Protein AF-A0A3D5GBL8-F1 (afdb_monomer_lite)

Radius of gyration: 11.65 Å; chains: 1; bounding box: 26×26×30 Å

Foldseek 3Di:
DAFDWDPPVQTETEADQEEEEEEDEPPRCVSRPVFYANAHYAYEYAAYQEEGEEHQAYDEYEAHQDHYAYEYHNHPDNYHYHNHHHVYD

Secondary structure (DSSP, 8-state):
---EE--SSS--EE--SS--EEEPPTTTTTT-TT-EEEEES--EEE--SS--EEEEEES--EEE--BS--EEEEEES--EEE--BS---

Structure (mmCIF, N/CA/C/O backbone):
data_AF-A0A3D5GBL8-F1
#
_entry.id   AF-A0A3D5GBL8-F1
#
loop_
_atom_site.group_PDB
_atom_site.id
_atom_site.type_symbol
_atom_site.label_atom_id
_atom_site.label_alt_id
_atom_site.label_comp_id
_atom_site.label_asym_id
_atom_site.label_entity_id
_atom_site.label_seq_id
_atom_site.pdbx_PDB_ins_code
_atom_site.Cartn_x
_atom_site.Cartn_y
_atom_site.Cartn_z
_atom_site.occupancy
_atom_site.B_iso_or_equiv
_atom_site.auth_seq_id
_atom_site.auth_comp_id
_atom_site.auth_asym_id
_atom_site.auth_atom_id
_atom_site.pdbx_PDB_model_num
ATOM 1 N N . MET A 1 1 ? -7.358 13.118 -0.171 1.00 46.47 1 MET A N 1
ATOM 2 C CA . MET A 1 1 ? -6.855 13.834 1.034 1.00 46.47 1 MET A CA 1
ATOM 3 C C . MET A 1 1 ? -5.383 13.455 1.270 1.00 46.47 1 MET A C 1
ATOM 5 O O . MET A 1 1 ? -4.749 13.048 0.311 1.00 46.47 1 MET A O 1
ATOM 9 N N . ALA A 1 2 ? -4.773 13.677 2.449 1.00 52.72 2 ALA A N 1
ATOM 10 C CA . ALA A 1 2 ? -3.374 13.305 2.731 1.00 52.72 2 ALA A CA 1
ATOM 11 C C . ALA A 1 2 ? -3.314 12.114 3.693 1.00 52.72 2 ALA A C 1
ATOM 13 O O . ALA A 1 2 ? -3.975 12.163 4.731 1.00 52.72 2 ALA A O 1
ATOM 14 N N . LEU A 1 3 ? -2.487 11.117 3.365 1.00 64.94 3 LEU A N 1
ATOM 15 C CA . LEU A 1 3 ? -2.171 9.970 4.216 1.00 64.94 3 LEU A CA 1
ATOM 16 C C . LEU A 1 3 ? -1.737 10.424 5.614 1.00 64.94 3 LEU A C 1
ATOM 18 O O . LEU A 1 3 ? -0.828 11.250 5.749 1.00 64.94 3 LEU A O 1
ATOM 22 N N . LYS A 1 4 ? -2.368 9.882 6.658 1.00 74.94 4 LYS A N 1
ATOM 23 C CA . LYS A 1 4 ? -2.047 10.221 8.054 1.00 74.94 4 LYS A CA 1
ATOM 24 C C . LYS A 1 4 ? -1.620 8.985 8.820 1.00 74.94 4 LYS A C 1
ATOM 26 O O . LYS A 1 4 ? -2.190 7.915 8.644 1.00 74.94 4 LYS A O 1
ATOM 31 N N . ALA A 1 5 ? -0.639 9.165 9.698 1.00 75.06 5 ALA A N 1
ATOM 32 C CA . ALA A 1 5 ? -0.307 8.181 10.712 1.00 75.06 5 ALA A CA 1
ATOM 33 C C . ALA A 1 5 ? -1.523 7.931 11.617 1.00 75.06 5 ALA A C 1
ATOM 35 O O . ALA A 1 5 ? -2.139 8.898 12.079 1.00 75.06 5 ALA A O 1
ATOM 36 N N . ASP A 1 6 ? -1.841 6.676 11.920 1.00 74.19 6 ASP A N 1
ATOM 37 C CA . ASP A 1 6 ? -2.751 6.359 13.020 1.00 74.19 6 ASP A CA 1
ATOM 38 C C . ASP A 1 6 ? -1.998 6.189 14.359 1.00 74.19 6 ASP A C 1
ATOM 40 O O . ASP A 1 6 ? -0.812 5.866 14.407 1.00 74.19 6 ASP A O 1
ATOM 44 N N . ASN A 1 7 ? -2.690 6.429 15.480 1.00 66.31 7 ASN A N 1
ATOM 45 C CA . ASN A 1 7 ? -2.131 6.324 16.841 1.00 66.31 7 ASN A CA 1
ATOM 46 C C . ASN A 1 7 ? -2.599 5.049 17.571 1.00 66.31 7 ASN A C 1
ATOM 48 O O . ASN A 1 7 ? -2.682 5.015 18.798 1.00 66.31 7 ASN A O 1
ATOM 52 N N . SER A 1 8 ? -2.927 3.988 16.833 1.00 72.38 8 SER A N 1
ATOM 53 C CA . SER A 1 8 ? -3.549 2.767 17.373 1.00 72.38 8 SER A CA 1
ATOM 54 C C . SER A 1 8 ? -2.564 1.797 18.057 1.00 72.38 8 SER A C 1
ATOM 56 O O . SER A 1 8 ? -2.911 0.656 18.351 1.00 72.38 8 SER A O 1
ATOM 58 N N . GLY A 1 9 ? -1.333 2.242 18.337 1.00 78.25 9 GLY A N 1
ATOM 59 C CA . GLY A 1 9 ? -0.267 1.447 18.961 1.00 78.25 9 GLY A CA 1
ATOM 60 C C . GLY A 1 9 ? 0.665 0.746 17.966 1.00 78.25 9 GLY A C 1
ATOM 61 O O . GLY A 1 9 ? 1.788 0.411 18.330 1.00 78.25 9 GLY A O 1
ATOM 62 N N . ILE A 1 10 ? 0.249 0.602 16.704 1.00 84.38 10 ILE A N 1
ATOM 63 C CA . ILE A 1 10 ? 1.110 0.234 15.572 1.00 84.38 10 ILE A CA 1
ATOM 64 C C . ILE A 1 10 ? 0.923 1.316 14.509 1.00 84.38 10 ILE A C 1
ATOM 66 O O . ILE A 1 10 ? -0.153 1.345 13.910 1.00 84.38 10 ILE A O 1
ATOM 70 N N . PRO A 1 11 ? 1.922 2.185 14.271 1.00 86.56 11 PRO A N 1
ATOM 71 C CA . PRO A 1 11 ? 1.785 3.248 13.289 1.00 86.56 11 PRO A CA 1
ATOM 72 C C . PRO A 1 11 ? 1.561 2.673 11.890 1.00 86.56 11 PRO A C 1
ATOM 74 O O . PRO A 1 11 ? 2.299 1.785 11.447 1.00 86.56 11 PRO A O 1
ATOM 77 N N . ARG A 1 12 ? 0.568 3.204 11.183 1.00 90.12 12 ARG A N 1
ATOM 78 C CA . ARG A 1 12 ? 0.330 2.942 9.758 1.00 90.12 12 ARG A CA 1
ATOM 79 C C . ARG A 1 12 ? -0.065 4.226 9.036 1.00 90.12 12 ARG A C 1
ATOM 81 O O . ARG A 1 12 ? -0.584 5.141 9.670 1.00 90.12 12 ARG A O 1
ATOM 88 N N . LEU A 1 13 ? 0.158 4.287 7.729 1.00 90.44 13 LEU A N 1
ATOM 89 C CA . LEU A 1 13 ? -0.390 5.344 6.881 1.00 90.44 13 LEU A CA 1
ATOM 90 C C . LEU A 1 13 ? -1.825 4.973 6.502 1.00 90.44 13 LEU A C 1
ATOM 92 O O . LEU A 1 13 ? -2.056 3.870 6.018 1.00 90.44 13 LEU A O 1
ATOM 96 N N . VAL A 1 14 ? -2.775 5.876 6.728 1.00 91.38 14 VAL A N 1
ATOM 97 C CA . VAL A 1 14 ? -4.197 5.669 6.426 1.00 91.38 14 VAL A CA 1
ATOM 98 C C . VAL A 1 14 ? -4.689 6.766 5.477 1.00 91.38 14 VAL A C 1
ATOM 100 O O . VAL A 1 14 ? -4.460 7.950 5.752 1.00 91.38 14 VAL A O 1
ATOM 103 N N . GLY A 1 15 ? -5.310 6.360 4.369 1.00 90.69 15 GLY A N 1
ATOM 104 C CA . GLY A 1 15 ? -6.042 7.191 3.410 1.00 90.69 15 GLY A CA 1
ATOM 105 C C . GLY A 1 15 ? -7.439 7.543 3.910 1.00 90.69 15 GLY A C 1
ATOM 106 O O . GLY A 1 15 ? -7.699 7.512 5.120 1.00 90.69 15 GLY A O 1
ATOM 107 N N . ASP A 1 16 ? -8.334 7.920 3.005 1.00 89.75 16 ASP A N 1
ATOM 108 C CA . ASP A 1 16 ? -9.749 8.072 3.340 1.00 89.75 16 ASP A CA 1
ATOM 109 C C . ASP A 1 16 ? -10.685 7.471 2.294 1.00 89.75 16 ASP A C 1
ATOM 111 O O . ASP A 1 16 ? -10.346 6.466 1.706 1.00 89.75 16 ASP A O 1
ATOM 115 N N . ASN A 1 17 ? -11.923 7.958 2.174 1.00 91.94 17 ASN A N 1
ATOM 116 C CA . ASN A 1 17 ? -12.905 7.400 1.238 1.00 91.94 17 ASN A CA 1
ATOM 117 C C . ASN A 1 17 ? -12.918 8.177 -0.096 1.00 91.94 17 ASN A C 1
ATOM 119 O O . ASN A 1 17 ? -13.976 8.312 -0.725 1.00 91.94 17 ASN A O 1
ATOM 123 N N . SER A 1 18 ? -11.795 8.795 -0.468 1.00 93.44 18 SER A N 1
ATOM 124 C CA . SER A 1 18 ? -11.635 9.575 -1.692 1.00 93.44 18 SER A CA 1
ATOM 125 C C . SER A 1 18 ? -10.437 9.083 -2.504 1.00 93.44 18 SER A C 1
ATOM 127 O O . SER A 1 18 ? -9.509 8.551 -1.925 1.00 93.44 18 SER A O 1
ATOM 129 N N . PRO A 1 19 ? -10.420 9.281 -3.836 1.00 94.44 19 PRO A N 1
ATOM 130 C CA . PRO A 1 19 ? -9.274 8.886 -4.647 1.00 94.44 19 PRO A CA 1
ATOM 131 C C . PRO A 1 19 ? -7.967 9.575 -4.224 1.00 94.44 19 PRO A C 1
ATOM 133 O O . PRO A 1 19 ? -7.846 10.809 -4.265 1.00 94.44 19 PRO A O 1
ATOM 136 N N . GLU A 1 20 ? -6.961 8.768 -3.919 1.00 92.25 20 GLU A N 1
ATOM 137 C CA . GLU A 1 20 ? -5.609 9.168 -3.563 1.00 92.25 20 GLU A CA 1
ATOM 138 C C . GLU A 1 20 ? -4.580 8.834 -4.656 1.00 92.25 20 GLU A C 1
ATOM 140 O O . GLU A 1 20 ? -4.672 7.836 -5.360 1.00 92.25 20 GLU A O 1
ATOM 145 N N . ASN A 1 21 ? -3.544 9.673 -4.781 1.00 93.62 21 ASN A N 1
ATOM 146 C CA . ASN A 1 21 ? -2.369 9.396 -5.615 1.00 93.62 21 ASN A CA 1
ATOM 147 C C . ASN A 1 21 ? -1.119 9.463 -4.740 1.00 93.62 21 ASN A C 1
ATOM 149 O O . ASN A 1 21 ? -0.767 10.533 -4.234 1.00 93.62 21 ASN A O 1
ATOM 153 N N . ILE A 1 22 ? -0.469 8.323 -4.541 1.00 91.00 22 ILE A N 1
ATOM 154 C CA . ILE A 1 22 ? 0.598 8.136 -3.562 1.00 91.00 22 ILE A CA 1
ATOM 155 C C . ILE A 1 22 ? 1.836 7.592 -4.267 1.00 91.00 22 ILE A C 1
ATOM 157 O O . ILE A 1 22 ? 1.783 6.668 -5.074 1.00 91.00 22 ILE A O 1
ATOM 161 N N . THR A 1 23 ? 2.988 8.157 -3.931 1.00 92.88 23 THR A N 1
ATOM 162 C CA . THR A 1 23 ? 4.290 7.606 -4.306 1.00 92.88 23 THR A CA 1
ATOM 163 C C . THR A 1 23 ? 5.129 7.527 -3.046 1.00 92.88 23 THR A C 1
ATOM 165 O O . THR A 1 23 ? 5.318 8.539 -2.366 1.00 92.88 23 THR A O 1
ATOM 168 N N . LEU A 1 24 ? 5.579 6.323 -2.712 1.00 91.00 24 LEU A N 1
ATOM 169 C CA . LEU A 1 24 ? 6.454 6.078 -1.581 1.00 91.00 24 LEU A CA 1
ATOM 170 C C . LEU A 1 24 ? 7.903 6.302 -2.006 1.00 91.00 24 LEU A C 1
ATOM 172 O O . LEU A 1 24 ? 8.323 5.930 -3.099 1.00 91.00 24 LEU A O 1
ATOM 176 N N . THR A 1 25 ? 8.679 6.930 -1.131 1.00 91.94 25 THR A N 1
ATOM 177 C CA . THR A 1 25 ? 10.137 6.977 -1.265 1.00 91.94 25 THR A CA 1
ATOM 178 C C . THR A 1 25 ? 10.789 5.993 -0.298 1.00 91.94 25 THR A C 1
ATOM 180 O O . THR A 1 25 ? 10.237 5.788 0.788 1.00 91.94 25 THR A O 1
ATOM 183 N N . PRO A 1 26 ? 11.987 5.469 -0.604 1.00 92.38 26 PRO A N 1
ATOM 184 C CA . PRO A 1 26 ? 12.705 4.596 0.318 1.00 92.38 26 PRO A CA 1
ATOM 185 C C . PRO A 1 26 ? 12.847 5.221 1.714 1.00 92.38 26 PRO A C 1
ATOM 187 O O . PRO A 1 26 ? 13.136 6.411 1.868 1.00 92.38 26 PRO A O 1
ATOM 190 N N . GLY A 1 27 ? 12.604 4.419 2.742 1.00 89.06 27 GLY A N 1
ATOM 191 C CA . GLY A 1 27 ? 12.580 4.769 4.157 1.00 89.06 27 GLY A CA 1
ATOM 192 C C . GLY A 1 27 ? 11.253 5.354 4.646 1.00 89.06 27 GLY A C 1
ATOM 193 O O . GLY A 1 27 ? 11.069 5.494 5.858 1.00 89.06 27 GLY A O 1
ATOM 194 N N . GLN A 1 28 ? 10.309 5.681 3.755 1.00 87.94 28 GLN A N 1
ATOM 195 C CA . GLN A 1 28 ? 9.062 6.354 4.134 1.00 87.94 28 GLN A CA 1
ATOM 196 C C . GLN A 1 28 ? 8.174 5.478 5.017 1.00 87.94 28 GLN A C 1
ATOM 198 O O . GLN A 1 28 ? 7.573 5.990 5.960 1.00 87.94 28 GLN A O 1
ATOM 203 N N . VAL A 1 29 ? 8.122 4.168 4.760 1.00 87.62 29 VAL A N 1
ATOM 204 C CA . VAL A 1 29 ? 7.314 3.218 5.543 1.00 87.62 29 VAL A CA 1
ATOM 205 C C . VAL A 1 29 ? 8.068 2.569 6.705 1.00 87.62 29 VAL A C 1
ATOM 207 O O . VAL A 1 29 ? 7.467 1.839 7.489 1.00 87.62 29 VAL A O 1
ATOM 210 N N . ALA A 1 30 ? 9.356 2.879 6.899 1.00 86.94 30 ALA A N 1
ATOM 211 C CA . ALA A 1 30 ? 10.172 2.273 7.957 1.00 86.94 30 ALA A CA 1
ATOM 212 C C . ALA A 1 30 ? 9.622 2.536 9.373 1.00 86.94 30 ALA A C 1
ATOM 214 O O . ALA A 1 30 ? 9.771 1.710 10.271 1.00 86.94 30 ALA A O 1
ATOM 215 N N . ASN A 1 31 ? 8.946 3.674 9.566 1.00 84.06 31 ASN A N 1
ATOM 216 C CA . ASN A 1 31 ? 8.289 4.035 10.826 1.00 84.06 31 ASN A CA 1
ATOM 217 C C . ASN A 1 31 ? 6.806 3.633 10.883 1.00 84.06 31 ASN A C 1
ATOM 219 O O . ASN A 1 31 ? 6.148 3.900 11.887 1.00 84.06 31 ASN A O 1
ATOM 223 N N . PHE A 1 32 ? 6.284 2.997 9.832 1.00 88.56 32 PHE A N 1
ATOM 224 C CA . PHE A 1 32 ? 4.886 2.591 9.696 1.00 88.56 32 PHE A CA 1
ATOM 225 C C . PHE A 1 32 ? 4.780 1.069 9.546 1.00 88.56 32 PHE A C 1
ATOM 227 O O . PHE A 1 32 ? 4.400 0.571 8.486 1.00 88.56 32 PHE A O 1
ATOM 234 N N . PRO A 1 33 ? 5.094 0.294 10.603 1.00 87.12 33 PRO A N 1
ATOM 235 C CA . PRO A 1 33 ? 5.068 -1.167 10.542 1.00 87.12 33 PRO A CA 1
ATOM 236 C C . PRO A 1 33 ? 3.680 -1.740 10.217 1.00 87.12 33 PRO A C 1
ATOM 238 O O . PRO A 1 33 ? 3.583 -2.885 9.775 1.00 87.1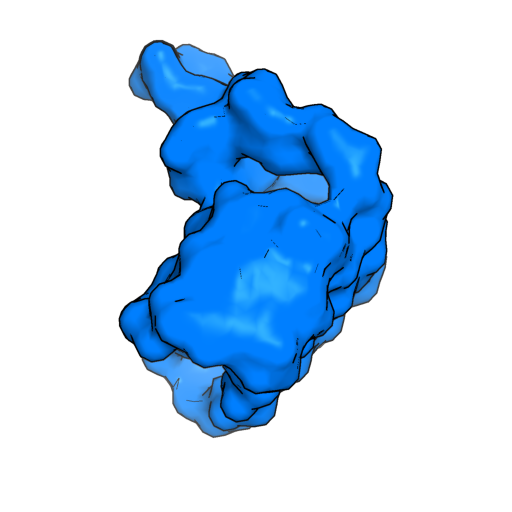2 33 PRO A O 1
ATOM 241 N N . GLY A 1 34 ? 2.607 -0.967 10.419 1.00 88.44 34 GLY A N 1
ATOM 242 C CA . GLY A 1 34 ? 1.252 -1.344 10.022 1.00 88.44 34 GLY A CA 1
ATOM 243 C C . GLY A 1 34 ? 0.965 -1.199 8.523 1.00 88.44 34 GLY A C 1
ATOM 244 O O . GLY A 1 34 ? -0.090 -1.649 8.080 1.00 88.44 34 GLY A O 1
ATOM 245 N N . GLY A 1 35 ? 1.888 -0.624 7.747 1.00 9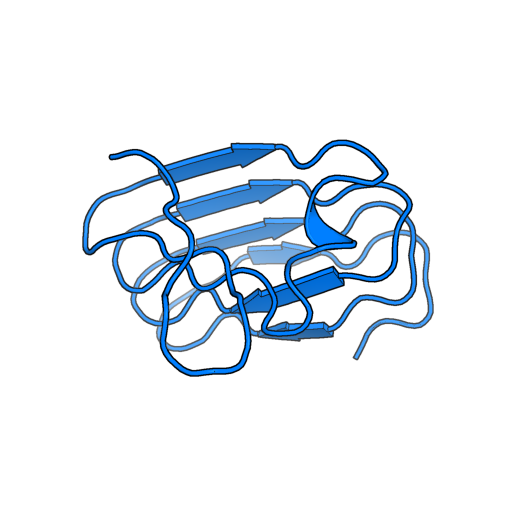1.19 35 GLY A N 1
ATOM 246 C CA . GLY A 1 35 ? 1.769 -0.459 6.299 1.00 91.19 35 GLY A CA 1
ATOM 247 C C . GLY A 1 35 ? 0.962 0.764 5.871 1.00 91.19 35 GLY A C 1
ATOM 248 O O . GLY A 1 35 ? 0.808 1.729 6.624 1.00 91.19 35 GLY A O 1
ATOM 249 N N . VAL A 1 36 ? 0.452 0.704 4.644 1.00 93.56 36 VAL A N 1
ATOM 250 C CA . VAL A 1 36 ? -0.366 1.722 3.981 1.00 93.56 36 VAL A CA 1
ATOM 251 C C . VAL A 1 36 ? -1.762 1.166 3.737 1.00 93.56 36 VAL A C 1
ATOM 253 O O . VAL A 1 36 ? -1.906 0.089 3.173 1.00 93.56 36 VAL A O 1
ATOM 256 N N . TRP A 1 37 ? -2.784 1.876 4.202 1.00 93.50 37 TRP A N 1
ATOM 257 C CA . TRP A 1 37 ? -4.188 1.479 4.139 1.00 93.50 37 TRP A CA 1
ATOM 258 C C . TRP A 1 37 ? -4.956 2.577 3.419 1.00 93.50 37 TRP A C 1
ATOM 260 O O . TRP A 1 37 ? -5.117 3.648 3.993 1.00 93.50 37 TRP A O 1
ATOM 270 N N . LEU A 1 38 ? -5.403 2.344 2.190 1.00 93.25 38 LEU A N 1
ATOM 271 C CA . LEU A 1 38 ? -6.016 3.391 1.363 1.00 93.25 38 LEU A CA 1
ATOM 272 C C . LEU A 1 38 ? -7.486 3.646 1.733 1.00 93.25 38 LEU A C 1
ATOM 274 O O . LEU A 1 38 ? -7.920 4.784 1.720 1.00 93.25 38 LEU A O 1
ATOM 278 N N . LEU A 1 39 ? -8.154 2.636 2.300 1.00 92.94 39 LEU A N 1
ATOM 279 C CA . LEU A 1 39 ? -9.548 2.629 2.763 1.00 92.94 39 LEU A CA 1
ATOM 280 C C . LEU A 1 39 ? -10.584 2.585 1.640 1.00 92.94 39 LEU A C 1
ATOM 282 O O . LEU A 1 39 ? -11.195 1.538 1.451 1.00 92.94 39 LEU A O 1
ATOM 286 N N . GLY A 1 40 ? -10.893 3.701 0.999 1.00 92.31 40 GLY A N 1
ATOM 287 C CA . GLY A 1 40 ? -11.998 3.764 0.058 1.00 92.31 40 GLY A CA 1
ATOM 288 C C . GLY A 1 40 ? -11.711 4.729 -1.075 1.00 92.31 40 GLY A C 1
ATOM 289 O O . GLY A 1 40 ? -11.293 5.850 -0.839 1.00 92.31 40 GLY A O 1
ATOM 290 N N . GLY A 1 41 ? -12.073 4.381 -2.297 1.00 93.88 41 GLY A N 1
ATOM 291 C CA . GLY A 1 41 ? -11.797 5.253 -3.433 1.00 93.88 41 GLY A CA 1
ATOM 292 C C . GLY A 1 41 ? -11.148 4.475 -4.553 1.00 93.88 41 GLY A C 1
ATOM 293 O O . GLY A 1 41 ? -11.082 3.262 -4.519 1.00 93.88 41 GLY A O 1
ATOM 294 N N . ASN A 1 42 ? -10.754 5.183 -5.603 1.00 96.56 42 ASN A N 1
ATOM 295 C CA . ASN A 1 42 ? -9.991 4.562 -6.675 1.00 96.56 42 ASN A CA 1
ATOM 296 C C . ASN A 1 42 ? -8.579 5.097 -6.557 1.00 96.56 42 ASN A C 1
ATOM 298 O O . ASN A 1 42 ? -8.287 6.190 -7.060 1.00 96.56 42 ASN A O 1
ATOM 302 N N . ASP A 1 43 ? -7.748 4.365 -5.838 1.00 96.06 43 ASP A N 1
ATOM 303 C CA . ASP A 1 43 ? -6.469 4.865 -5.385 1.00 96.06 43 ASP A CA 1
ATOM 304 C C . ASP A 1 43 ? -5.350 4.418 -6.314 1.00 96.06 43 ASP A C 1
ATOM 306 O O . ASP A 1 43 ? -5.372 3.349 -6.916 1.00 96.06 43 ASP A O 1
ATOM 310 N N . THR A 1 44 ? -4.342 5.264 -6.469 1.00 95.88 44 THR A N 1
ATOM 311 C CA . THR A 1 44 ? -3.114 4.924 -7.185 1.00 95.88 44 THR A CA 1
ATOM 312 C C . THR A 1 44 ? -1.956 5.011 -6.217 1.00 95.88 44 THR A C 1
ATOM 314 O O . THR A 1 44 ? -1.673 6.083 -5.679 1.00 95.88 44 THR A O 1
ATOM 317 N N . ILE A 1 45 ? -1.250 3.902 -6.023 1.00 94.50 45 ILE A N 1
ATOM 318 C CA . ILE A 1 45 ? -0.029 3.865 -5.227 1.00 94.50 45 ILE A CA 1
ATOM 319 C C . ILE A 1 45 ? 1.121 3.267 -6.021 1.00 94.50 45 ILE A C 1
ATOM 321 O O . ILE A 1 45 ? 0.986 2.253 -6.702 1.00 94.50 45 ILE A O 1
ATOM 325 N N . ARG A 1 46 ? 2.276 3.913 -5.887 1.00 94.88 46 ARG A N 1
ATOM 326 C CA . ARG A 1 46 ? 3.571 3.373 -6.273 1.00 94.88 46 ARG A CA 1
ATOM 327 C C . ARG A 1 46 ? 4.432 3.218 -5.029 1.00 94.88 46 ARG A C 1
ATOM 329 O O . ARG A 1 46 ? 4.658 4.206 -4.327 1.00 94.88 46 ARG A O 1
ATOM 336 N N . GLY A 1 47 ? 4.854 1.990 -4.773 1.00 92.94 47 GLY A N 1
ATOM 337 C CA . GLY A 1 47 ? 5.804 1.588 -3.753 1.00 92.94 47 GLY A CA 1
ATOM 338 C C . GLY A 1 47 ? 7.213 2.071 -4.068 1.00 92.94 47 GLY A C 1
ATOM 339 O O . GLY A 1 47 ? 7.415 2.930 -4.939 1.00 92.94 47 GLY A O 1
ATOM 340 N N . SER A 1 48 ? 8.170 1.588 -3.289 1.00 93.00 48 SER A N 1
ATOM 341 C CA . SER A 1 48 ? 9.558 2.028 -3.353 1.00 93.00 48 SER A CA 1
ATOM 342 C C . SER A 1 48 ? 10.512 0.849 -3.538 1.00 93.00 48 SER A C 1
ATOM 344 O O . SER A 1 48 ? 10.178 -0.115 -4.202 1.00 93.00 48 SER A O 1
ATOM 346 N N . SER A 1 49 ? 11.749 0.962 -3.053 1.00 94.06 49 SER A N 1
ATOM 347 C CA . SER A 1 49 ? 12.709 -0.146 -3.069 1.00 94.06 49 SER A CA 1
ATOM 348 C C . SER A 1 49 ? 12.707 -0.964 -1.770 1.00 94.06 49 SER A C 1
ATOM 350 O O . SER A 1 49 ? 13.605 -1.788 -1.564 1.00 94.06 49 SER A O 1
ATOM 352 N N . ASP A 1 50 ? 11.799 -0.650 -0.845 1.00 92.50 50 ASP A N 1
ATOM 353 C CA . ASP A 1 50 ? 11.710 -1.285 0.463 1.00 92.50 50 ASP A CA 1
ATOM 354 C C . ASP A 1 50 ? 10.598 -2.335 0.472 1.00 92.50 50 ASP A C 1
ATOM 356 O O . ASP A 1 50 ? 9.722 -2.349 -0.371 1.00 92.50 50 ASP A O 1
ATOM 360 N N . ALA A 1 51 ? 10.609 -3.222 1.468 1.00 92.94 51 ALA A N 1
ATOM 361 C CA . ALA A 1 51 ? 9.500 -4.148 1.663 1.00 92.94 51 ALA A CA 1
ATOM 362 C C . ALA A 1 51 ? 8.290 -3.421 2.263 1.00 92.94 51 ALA A C 1
ATOM 364 O O . ALA A 1 51 ? 8.346 -2.936 3.404 1.00 92.94 51 ALA A O 1
ATOM 365 N N . GLU A 1 52 ? 7.183 -3.397 1.529 1.00 93.50 52 GLU A N 1
ATOM 366 C CA . GLU A 1 52 ? 5.988 -2.643 1.884 1.00 93.50 52 GLU A CA 1
ATOM 367 C C . GLU A 1 52 ? 4.770 -3.528 2.151 1.00 93.50 52 GLU A C 1
ATOM 369 O O . GLU A 1 52 ? 4.646 -4.661 1.694 1.00 93.50 52 GLU A O 1
ATOM 374 N N . ARG A 1 53 ? 3.842 -3.003 2.956 1.00 94.19 53 ARG A N 1
ATOM 375 C CA . ARG A 1 53 ? 2.514 -3.595 3.155 1.00 94.19 53 ARG A CA 1
ATOM 376 C C . ARG A 1 53 ? 1.485 -2.597 2.676 1.00 94.19 53 ARG A C 1
ATOM 378 O O . ARG A 1 53 ? 1.367 -1.535 3.286 1.00 94.19 53 ARG A O 1
ATOM 385 N N . ILE A 1 54 ? 0.764 -2.929 1.618 1.00 94.75 54 ILE A N 1
ATOM 386 C CA . ILE A 1 54 ? -0.193 -2.038 0.966 1.00 94.75 54 ILE A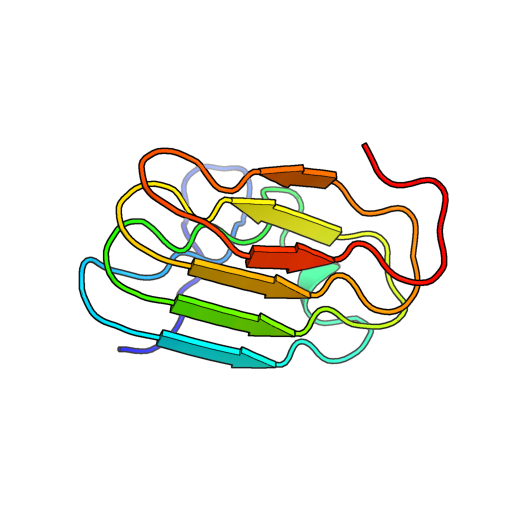 CA 1
ATOM 387 C C . ILE A 1 54 ? -1.564 -2.715 0.964 1.00 94.75 54 ILE A C 1
ATOM 389 O O . ILE A 1 54 ? -1.701 -3.853 0.528 1.00 94.75 54 ILE A O 1
ATOM 393 N N . PHE A 1 55 ? -2.578 -2.005 1.451 1.00 95.06 55 PHE A N 1
ATOM 394 C CA . PHE A 1 55 ? -3.969 -2.445 1.492 1.00 95.06 55 PHE A CA 1
ATOM 395 C C . PHE A 1 55 ? -4.839 -1.414 0.766 1.00 95.06 55 PHE A C 1
ATOM 397 O O . PHE A 1 55 ? -5.054 -0.328 1.311 1.00 95.06 55 PHE A O 1
ATOM 404 N N . GLY A 1 56 ? -5.344 -1.752 -0.422 1.00 93.69 56 GLY A N 1
ATOM 405 C CA . GLY A 1 56 ? -6.271 -0.912 -1.194 1.00 93.69 56 GLY A CA 1
ATOM 406 C C . GLY A 1 56 ? -7.598 -0.724 -0.459 1.00 93.69 56 GLY A C 1
ATOM 407 O O . GLY A 1 56 ? -7.925 0.371 -0.020 1.00 93.69 56 GLY A O 1
ATOM 408 N N . ASN A 1 57 ? -8.206 -1.838 -0.046 1.00 94.88 57 ASN A N 1
ATOM 409 C CA . ASN A 1 57 ? -9.534 -1.922 0.571 1.00 94.88 57 ASN A CA 1
ATOM 410 C C . ASN A 1 57 ? -10.660 -1.728 -0.454 1.00 94.88 57 ASN A C 1
ATOM 412 O O . ASN A 1 57 ? -10.822 -2.615 -1.276 1.00 94.88 57 ASN A O 1
ATOM 416 N N . ASP A 1 58 ? -11.533 -0.728 -0.340 1.00 96.12 58 ASP A N 1
ATOM 417 C CA . ASP A 1 58 ? -12.737 -0.643 -1.175 1.00 96.12 58 ASP A CA 1
ATOM 418 C C . ASP A 1 58 ? -12.537 0.302 -2.374 1.00 96.12 58 ASP A C 1
ATOM 420 O O . ASP A 1 58 ? -12.303 1.489 -2.197 1.00 96.12 58 ASP A O 1
ATOM 424 N N . GLY A 1 59 ? -12.816 -0.182 -3.582 1.00 96.12 59 GLY A N 1
ATOM 425 C CA . GLY A 1 59 ? -12.843 0.601 -4.817 1.00 96.12 59 GLY A CA 1
ATOM 426 C C . GLY A 1 59 ? -11.913 0.026 -5.878 1.00 96.12 59 GLY A C 1
ATOM 427 O O . GLY A 1 59 ? -11.537 -1.132 -5.788 1.00 96.12 59 GLY A O 1
ATOM 428 N N . LYS A 1 60 ? -11.683 0.754 -6.975 1.00 97.56 60 LYS A N 1
ATOM 429 C CA . LYS A 1 60 ? -10.852 0.259 -8.084 1.00 97.56 60 LYS A CA 1
ATOM 430 C C . LYS A 1 60 ? -9.458 0.861 -7.976 1.00 97.56 60 LYS A C 1
ATOM 432 O O . LYS A 1 60 ? -9.248 1.988 -8.436 1.00 97.56 60 LYS A O 1
ATOM 437 N N . ASP A 1 61 ? -8.527 0.077 -7.451 1.00 97.38 61 ASP A N 1
ATOM 438 C CA . ASP A 1 61 ? -7.189 0.556 -7.137 1.00 97.38 61 ASP A CA 1
ATOM 439 C C . ASP A 1 61 ? -6.144 0.172 -8.191 1.00 97.38 61 ASP A C 1
ATOM 441 O O . ASP A 1 61 ? -6.283 -0.784 -8.953 1.00 97.38 61 ASP A O 1
ATOM 445 N N . SER A 1 62 ? -5.064 0.944 -8.247 1.00 97.06 62 SER A N 1
ATOM 446 C CA . SER A 1 62 ? -3.850 0.670 -9.016 1.00 97.06 62 SER A CA 1
ATOM 447 C C . SER A 1 62 ? -2.667 0.631 -8.054 1.00 97.06 62 SER A C 1
ATOM 449 O O . SER A 1 62 ? -2.187 1.675 -7.605 1.00 97.06 62 SER A O 1
ATOM 451 N N . LEU A 1 63 ? -2.216 -0.577 -7.716 1.00 96.12 63 LEU A N 1
ATOM 452 C CA . LEU A 1 63 ? -1.214 -0.834 -6.684 1.00 96.12 63 LEU A CA 1
ATOM 453 C C . LEU A 1 63 ? 0.073 -1.386 -7.308 1.00 96.12 63 LEU A C 1
ATOM 455 O O . LEU A 1 63 ? 0.110 -2.515 -7.794 1.00 96.12 63 LEU A O 1
ATOM 459 N N . LEU A 1 64 ? 1.140 -0.591 -7.279 1.00 95.88 64 LEU A N 1
ATOM 460 C CA . LEU A 1 64 ? 2.450 -0.944 -7.822 1.00 95.88 64 LEU A CA 1
ATOM 461 C C . LEU A 1 64 ? 3.467 -1.086 -6.682 1.00 95.88 64 LEU A C 1
ATOM 463 O O . LEU A 1 64 ? 3.662 -0.108 -5.973 1.00 95.88 64 LEU A O 1
ATOM 467 N N . GLY A 1 65 ? 4.094 -2.253 -6.506 1.00 91.19 65 GLY A N 1
ATOM 468 C CA . GLY A 1 65 ? 5.089 -2.528 -5.449 1.00 91.19 65 GLY A CA 1
ATOM 469 C C . GLY A 1 65 ? 6.469 -1.920 -5.706 1.00 91.19 65 GLY A C 1
ATOM 470 O O . GLY A 1 65 ? 7.052 -1.324 -4.814 1.00 91.19 65 GLY A O 1
ATOM 471 N N . ASP A 1 66 ? 6.908 -1.916 -6.967 1.00 92.75 66 ASP A N 1
ATOM 472 C CA . ASP A 1 66 ? 8.269 -1.547 -7.389 1.00 92.75 66 ASP A CA 1
ATOM 473 C C . ASP A 1 66 ? 9.329 -2.589 -6.996 1.00 92.75 66 ASP A C 1
ATOM 475 O O . ASP A 1 66 ? 9.303 -3.696 -7.529 1.00 92.75 66 ASP A O 1
ATOM 479 N N . ALA A 1 67 ? 10.311 -2.282 -6.154 1.00 91.88 67 ALA A N 1
ATOM 480 C CA . ALA A 1 67 ? 11.318 -3.267 -5.767 1.00 91.88 67 ALA A CA 1
ATOM 481 C C . ALA A 1 67 ? 11.191 -3.577 -4.279 1.00 91.88 67 ALA A C 1
ATOM 483 O O . ALA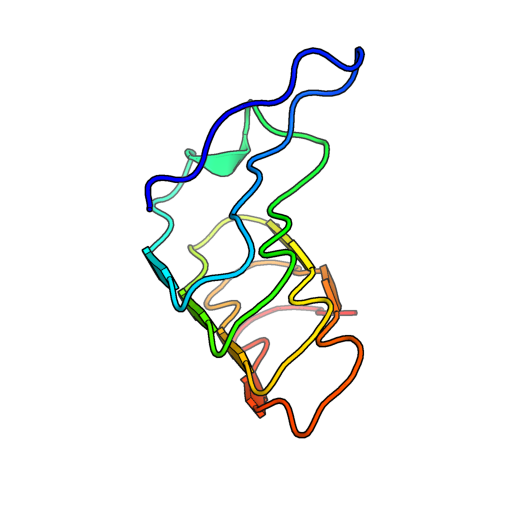 A 1 67 ? 11.072 -2.674 -3.470 1.00 91.88 67 ALA A O 1
ATOM 484 N N . GLY A 1 68 ? 11.327 -4.829 -3.870 1.00 91.31 68 GLY A N 1
ATOM 485 C CA . GLY A 1 68 ? 11.113 -5.148 -2.463 1.00 91.31 68 GLY A CA 1
ATOM 486 C C . GLY A 1 68 ? 10.736 -6.596 -2.270 1.00 91.31 68 GLY A C 1
ATOM 487 O O . GLY A 1 68 ? 10.996 -7.433 -3.117 1.00 91.31 68 GLY A O 1
ATOM 488 N N . ASN A 1 69 ? 10.186 -6.924 -1.111 1.00 93.12 69 ASN A N 1
ATOM 489 C CA . ASN A 1 69 ? 9.358 -8.118 -0.987 1.00 93.12 69 ASN A CA 1
ATOM 490 C C . ASN A 1 69 ? 8.054 -7.606 -0.404 1.00 93.12 69 ASN A C 1
ATOM 492 O O . ASN A 1 69 ? 7.954 -7.422 0.817 1.00 93.12 69 ASN A O 1
ATOM 496 N N . ASP A 1 70 ? 7.116 -7.298 -1.283 1.00 94.00 70 ASP A N 1
ATOM 497 C CA . ASP A 1 70 ? 5.930 -6.553 -0.904 1.00 94.00 70 ASP A CA 1
ATOM 498 C C . ASP A 1 70 ? 4.791 -7.488 -0.519 1.00 94.00 70 ASP A C 1
ATOM 500 O 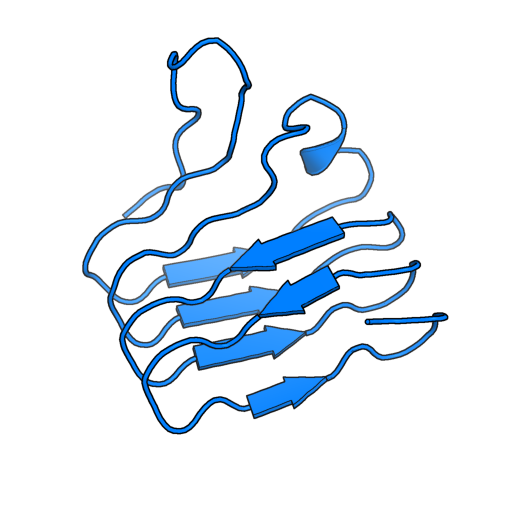O . ASP A 1 70 ? 4.712 -8.649 -0.921 1.00 94.00 70 ASP A O 1
ATOM 504 N N . SER A 1 71 ? 3.891 -6.987 0.317 1.00 94.06 71 SER A N 1
ATOM 505 C CA . SER A 1 71 ? 2.602 -7.615 0.580 1.00 94.06 71 SER A CA 1
ATOM 506 C C . SER A 1 71 ? 1.509 -6.655 0.151 1.00 94.06 71 SER A C 1
ATOM 508 O O . SER A 1 71 ? 1.256 -5.659 0.838 1.00 94.06 71 SER A O 1
ATOM 510 N N . ILE A 1 72 ? 0.883 -6.934 -0.991 1.00 94.62 72 ILE A N 1
ATOM 511 C CA . ILE A 1 72 ? -0.075 -6.023 -1.624 1.00 94.62 72 ILE A CA 1
ATOM 512 C C . ILE A 1 72 ? -1.438 -6.699 -1.710 1.00 94.62 72 ILE A C 1
ATOM 514 O O . ILE A 1 72 ? -1.611 -7.722 -2.367 1.00 94.62 72 ILE A O 1
ATOM 518 N N . TYR A 1 73 ? -2.429 -6.096 -1.060 1.00 95.44 73 TYR A N 1
ATOM 519 C CA . TYR A 1 73 ? -3.800 -6.583 -1.034 1.00 95.44 73 TYR A CA 1
ATOM 520 C C . TYR A 1 73 ? -4.742 -5.542 -1.641 1.00 95.44 73 TYR A C 1
ATOM 522 O O . TYR A 1 73 ? -4.931 -4.480 -1.051 1.00 95.44 73 TYR A O 1
ATOM 530 N N . GLY A 1 74 ? -5.342 -5.863 -2.792 1.00 93.56 74 GLY A N 1
ATOM 531 C CA . GLY A 1 74 ? -6.309 -5.002 -3.492 1.00 93.56 74 GLY A CA 1
ATOM 532 C C . GLY A 1 74 ? -7.539 -4.714 -2.644 1.00 93.56 74 GLY A C 1
ATOM 533 O O . GLY A 1 74 ? -7.753 -3.592 -2.214 1.00 93.56 74 GLY A O 1
ATOM 534 N N . GLY A 1 75 ? -8.254 -5.763 -2.237 1.00 95.25 75 GLY A N 1
ATOM 535 C CA . GLY A 1 75 ? -9.467 -5.628 -1.440 1.00 95.25 75 GLY A CA 1
ATOM 536 C C . GLY A 1 75 ? -10.719 -5.873 -2.270 1.00 95.25 75 GLY A C 1
ATOM 537 O O . GLY A 1 75 ? -10.804 -6.890 -2.958 1.00 95.25 75 GLY A O 1
ATOM 538 N N . LYS A 1 76 ? -11.751 -5.043 -2.096 1.00 95.50 76 LYS A N 1
ATOM 539 C CA . LYS A 1 76 ? -12.992 -5.121 -2.866 1.00 95.50 76 LYS A CA 1
ATOM 540 C C . LYS A 1 76 ? -12.923 -4.181 -4.064 1.00 95.50 76 LYS A C 1
ATOM 542 O O . LYS A 1 76 ? -13.050 -2.978 -3.893 1.00 95.50 76 LYS A O 1
ATOM 547 N N . GLY A 1 77 ? -12.973 -4.751 -5.256 1.00 95.75 77 GLY A N 1
ATOM 548 C CA . GLY A 1 77 ? -13.089 -4.012 -6.504 1.00 95.75 77 GLY A CA 1
ATOM 549 C C . GLY A 1 77 ? -12.295 -4.695 -7.602 1.00 95.75 77 GLY A C 1
ATOM 550 O O . GLY A 1 77 ? -11.827 -5.819 -7.424 1.00 95.75 77 GLY A O 1
ATOM 551 N N . ASP A 1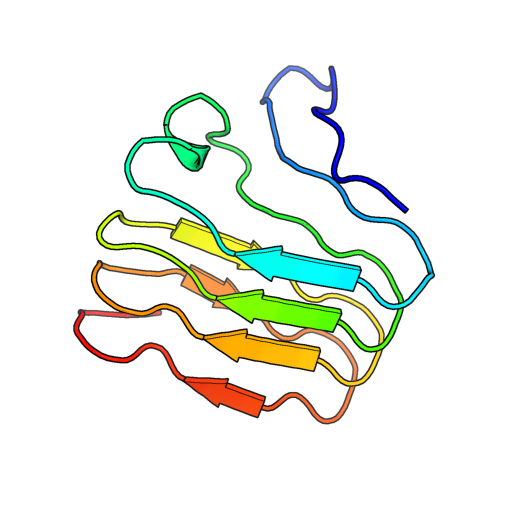 78 ? -12.208 -4.036 -8.755 1.00 96.81 78 ASP A N 1
ATOM 552 C CA . ASP A 1 78 ? -11.433 -4.529 -9.894 1.00 96.81 78 ASP A CA 1
ATOM 553 C C . ASP A 1 78 ? -10.051 -3.866 -9.881 1.00 96.81 78 ASP A C 1
ATOM 555 O O . ASP A 1 78 ? -9.837 -2.873 -10.585 1.00 96.81 78 ASP A O 1
ATOM 559 N N . ASP A 1 79 ? -9.148 -4.412 -9.068 1.00 96.88 79 ASP A N 1
ATOM 560 C CA . ASP A 1 79 ? -7.831 -3.834 -8.789 1.00 96.88 79 ASP A CA 1
ATOM 561 C C . ASP A 1 79 ? -6.762 -4.261 -9.801 1.00 96.88 79 ASP A C 1
ATOM 563 O O . ASP A 1 79 ? -6.673 -5.427 -10.197 1.00 96.88 79 ASP A O 1
ATOM 567 N N . ASP A 1 80 ? -5.896 -3.320 -10.165 1.00 96.44 80 ASP A N 1
ATOM 568 C CA . ASP A 1 80 ? -4.698 -3.559 -10.962 1.00 96.44 80 ASP A CA 1
ATOM 569 C C . ASP A 1 80 ? -3.484 -3.616 -10.019 1.00 96.44 80 ASP A C 1
ATOM 571 O O . ASP A 1 80 ? -3.038 -2.591 -9.505 1.00 96.44 80 ASP A O 1
ATOM 575 N N . ILE A 1 81 ? -2.948 -4.819 -9.774 1.00 94.12 81 ILE A N 1
ATOM 576 C CA . ILE A 1 81 ? -1.824 -5.041 -8.849 1.00 94.12 81 ILE A CA 1
ATOM 577 C C . ILE A 1 81 ? -0.599 -5.542 -9.606 1.00 94.12 81 ILE A C 1
ATOM 579 O O . ILE A 1 81 ? -0.663 -6.547 -10.319 1.00 94.12 81 ILE A O 1
ATOM 583 N N . LEU A 1 82 ? 0.537 -4.878 -9.405 1.00 93.62 82 LEU A N 1
ATOM 584 C CA . LEU A 1 82 ? 1.824 -5.291 -9.948 1.00 93.62 82 LEU A CA 1
ATOM 585 C C . LEU A 1 82 ? 2.896 -5.220 -8.854 1.00 93.62 82 LEU A C 1
ATOM 587 O O . LEU A 1 82 ? 3.266 -4.133 -8.431 1.00 93.62 82 LEU A O 1
ATOM 591 N N . GLY A 1 83 ? 3.399 -6.372 -8.405 1.00 82.88 83 GLY A N 1
ATOM 592 C CA . GLY A 1 83 ? 4.472 -6.439 -7.397 1.00 82.88 83 GLY A CA 1
ATOM 593 C C . GLY A 1 83 ? 5.840 -5.964 -7.907 1.00 82.88 83 GLY A C 1
ATOM 594 O O . GLY A 1 83 ? 6.606 -5.392 -7.155 1.00 82.88 83 GLY A O 1
ATOM 595 N N . GLU A 1 84 ? 6.091 -6.082 -9.216 1.00 86.44 84 GLU A N 1
ATOM 596 C CA . GLU A 1 84 ? 7.387 -5.801 -9.858 1.00 86.44 84 GLU A CA 1
ATOM 597 C C . GLU A 1 84 ? 8.539 -6.706 -9.352 1.00 86.44 84 GLU A C 1
ATOM 599 O O . GLU A 1 84 ? 8.482 -7.919 -9.575 1.00 86.44 84 GLU A O 1
ATOM 604 N N . ILE A 1 85 ? 9.649 -6.160 -8.848 1.00 82.75 85 ILE A N 1
ATOM 605 C CA . ILE A 1 85 ? 10.875 -6.918 -8.548 1.00 82.75 85 ILE A CA 1
ATOM 606 C C . ILE A 1 85 ? 10.867 -7.344 -7.082 1.00 82.75 85 ILE A C 1
ATOM 608 O O . ILE A 1 85 ? 11.204 -6.557 -6.205 1.00 82.75 85 ILE A O 1
ATOM 612 N N . GLY A 1 86 ? 10.639 -8.627 -6.821 1.00 78.75 86 GLY A N 1
ATOM 613 C CA . GLY A 1 86 ? 10.575 -9.104 -5.448 1.00 78.75 86 GLY A CA 1
ATOM 614 C C . GLY A 1 86 ? 10.051 -10.518 -5.320 1.00 78.75 86 GLY A C 1
ATOM 615 O O . GLY A 1 86 ? 9.654 -11.139 -6.306 1.00 78.75 86 GLY A O 1
ATOM 616 N N . ASN A 1 87 ? 10.078 -11.057 -4.101 1.00 82.00 87 ASN A N 1
ATOM 617 C CA . ASN A 1 87 ? 9.207 -12.173 -3.742 1.00 82.00 87 ASN A CA 1
ATOM 618 C C . ASN A 1 87 ? 7.985 -11.600 -3.029 1.00 82.00 87 ASN A C 1
ATOM 620 O O . ASN A 1 87 ? 7.978 -11.484 -1.801 1.00 82.00 87 ASN A O 1
ATOM 624 N N . ASP A 1 88 ? 6.987 -11.248 -3.826 1.00 79.00 88 ASP A N 1
ATOM 625 C CA . ASP A 1 88 ? 5.780 -10.573 -3.357 1.00 79.00 88 ASP A CA 1
ATOM 626 C C . ASP A 1 88 ? 4.683 -11.594 -3.030 1.00 79.00 88 ASP A C 1
ATOM 628 O O . ASP A 1 88 ? 4.606 -12.660 -3.657 1.00 79.00 88 ASP A O 1
ATOM 632 N N . PHE A 1 89 ? 3.850 -11.289 -2.030 1.00 62.53 89 PHE A N 1
ATOM 633 C CA . PHE A 1 89 ? 2.814 -12.192 -1.506 1.00 62.53 89 PHE A CA 1
ATOM 634 C C . PHE A 1 89 ? 1.454 -11.522 -1.309 1.00 62.53 89 PHE A C 1
ATOM 636 O O . PHE A 1 89 ? 1.412 -10.335 -0.913 1.00 62.53 89 PHE A O 1
#

Sequence (89 aa):
MALKADNSGIPRLVGDNSPENITLTPGQVANFPGGVWLLGGNDTIRGSSDAERIFGNDGKDSLLGDAGNDSIYGGKGDDDILGEIGNDF

pLDDT: mean 89.21, std 9.49, range [46.47, 97.56]